Protein AF-A0A7Y2F3R9-F1 (afdb_monomer)

Sequence (110 aa):
MFGLSYLWHGVLLNDYIHIKYPMWLYFLLSGIVYLVIGLVMTYLYHYTHTKNVKYKGALIGAALGFFIYLIAFVLGVSFNQPSFSHIVVDFIWQMLEQGIGGSVVGFILG

pLDDT: mean 87.87, std 9.29, range [54.44, 96.75]

Solvent-accessible surface area (backbone atoms only — not comparable to full-atom values): 6094 Å² total; per-residue (Å²): 84,67,68,57,51,43,46,46,41,50,67,73,66,44,47,60,80,74,56,90,62,62,68,69,58,53,52,52,52,51,50,53,51,49,51,51,51,52,49,52,51,51,50,50,57,71,71,51,87,69,82,88,53,93,57,48,23,25,54,54,16,24,53,50,17,47,54,53,41,50,53,40,56,76,71,60,69,66,79,74,83,82,47,71,65,56,54,52,51,54,45,51,46,36,19,49,46,28,14,54,41,19,37,52,50,37,68,75,77,104

Structure (mmCIF, N/CA/C/O backbone):
data_AF-A0A7Y2F3R9-F1
#
_entry.id   AF-A0A7Y2F3R9-F1
#
loop_
_atom_site.group_PDB
_atom_site.id
_atom_site.type_symbol
_atom_site.label_atom_id
_atom_site.label_alt_id
_atom_site.label_comp_id
_atom_site.label_asym_id
_atom_site.label_entity_id
_atom_site.label_seq_id
_atom_site.pdbx_PDB_ins_code
_atom_site.Cartn_x
_atom_site.Cartn_y
_atom_site.Cartn_z
_atom_site.occupancy
_atom_site.B_iso_or_equiv
_atom_site.auth_seq_id
_atom_site.auth_comp_id
_atom_site.auth_asym_id
_atom_site.auth_atom_id
_atom_site.pdbx_PDB_model_num
ATOM 1 N N . MET A 1 1 ? -3.297 4.578 -0.376 1.00 87.88 1 MET A N 1
ATOM 2 C CA . MET A 1 1 ? -2.483 3.355 -0.547 1.00 87.88 1 MET A CA 1
ATOM 3 C C . MET A 1 1 ? -1.928 3.299 -1.960 1.00 87.88 1 MET A C 1
ATOM 5 O O . MET A 1 1 ? -0.775 3.652 -2.116 1.00 87.88 1 MET A O 1
ATOM 9 N N . PHE A 1 2 ? -2.741 3.054 -2.994 1.00 88.38 2 PHE A N 1
ATOM 10 C CA . PHE A 1 2 ? -2.260 3.013 -4.387 1.00 88.38 2 PHE A CA 1
ATOM 11 C C . PHE A 1 2 ? -1.493 4.272 -4.845 1.00 88.38 2 PHE A C 1
ATOM 13 O O . PHE A 1 2 ? -0.463 4.162 -5.492 1.00 88.38 2 PHE A O 1
ATOM 20 N N . GLY A 1 3 ? -1.934 5.473 -4.451 1.00 88.88 3 GLY A N 1
ATOM 21 C CA . GLY A 1 3 ? -1.201 6.707 -4.771 1.00 88.88 3 GLY A CA 1
ATOM 22 C C . GLY A 1 3 ? 0.194 6.807 -4.130 1.00 88.88 3 GLY A C 1
ATOM 23 O O . GLY A 1 3 ? 1.097 7.368 -4.738 1.00 88.88 3 GLY A O 1
ATOM 24 N N . LEU A 1 4 ? 0.389 6.234 -2.934 1.00 89.12 4 LEU A N 1
ATOM 25 C CA . LEU A 1 4 ? 1.707 6.175 -2.283 1.00 89.12 4 LEU A CA 1
ATOM 26 C C . LEU A 1 4 ? 2.619 5.179 -3.007 1.00 89.12 4 LEU A C 1
ATOM 28 O O . LEU A 1 4 ? 3.779 5.490 -3.254 1.00 89.12 4 LEU A O 1
ATOM 32 N N . SER A 1 5 ? 2.060 4.047 -3.431 1.00 88.31 5 SER A N 1
ATOM 33 C CA . SER A 1 5 ? 2.752 3.057 -4.259 1.00 88.31 5 SER A CA 1
ATOM 34 C C . SER A 1 5 ? 3.197 3.650 -5.590 1.00 88.31 5 SER A C 1
ATOM 36 O O . SER A 1 5 ? 4.336 3.468 -6.011 1.00 88.31 5 SER A O 1
ATOM 38 N N . TYR A 1 6 ? 2.320 4.433 -6.226 1.00 89.19 6 TYR A N 1
ATOM 39 C CA . TYR A 1 6 ? 2.639 5.159 -7.450 1.00 89.19 6 TYR A CA 1
ATOM 40 C C . TYR A 1 6 ? 3.771 6.167 -7.249 1.00 89.19 6 TYR A C 1
ATOM 42 O O . TYR A 1 6 ? 4.684 6.240 -8.067 1.00 89.19 6 TYR A O 1
ATOM 50 N N . LEU A 1 7 ? 3.736 6.931 -6.155 1.00 90.69 7 LEU A N 1
ATOM 51 C CA . LEU A 1 7 ? 4.802 7.875 -5.837 1.00 90.69 7 LEU A CA 1
ATOM 52 C C . LEU A 1 7 ? 6.142 7.151 -5.639 1.00 90.69 7 LEU A C 1
ATOM 54 O O . LEU A 1 7 ? 7.150 7.573 -6.198 1.00 90.69 7 LEU A O 1
ATOM 58 N N . TRP A 1 8 ? 6.147 6.051 -4.888 1.00 90.25 8 TRP A N 1
ATOM 59 C CA . TRP A 1 8 ? 7.359 5.291 -4.591 1.00 90.25 8 TRP A CA 1
ATOM 60 C C . TRP A 1 8 ? 7.938 4.609 -5.833 1.00 90.25 8 TRP A C 1
ATOM 62 O O . TRP A 1 8 ? 9.027 4.956 -6.284 1.00 90.25 8 TRP A O 1
ATOM 72 N N . HIS A 1 9 ? 7.179 3.704 -6.446 1.00 86.00 9 HIS A N 1
ATOM 73 C CA . HIS A 1 9 ? 7.664 2.894 -7.563 1.00 86.00 9 HIS A CA 1
ATOM 74 C C . HIS A 1 9 ? 7.691 3.660 -8.886 1.00 86.00 9 HIS A C 1
ATOM 76 O O . HIS A 1 9 ? 8.566 3.442 -9.717 1.00 86.00 9 HIS A O 1
ATOM 82 N N . GLY A 1 10 ? 6.743 4.570 -9.102 1.00 83.56 10 GLY A N 1
ATOM 83 C CA . GLY A 1 10 ? 6.642 5.314 -10.353 1.00 83.56 10 GLY A CA 1
ATOM 84 C C . GLY A 1 10 ? 7.542 6.538 -10.412 1.00 83.56 10 GLY A C 1
ATOM 85 O O . GLY A 1 10 ? 8.209 6.750 -11.418 1.00 83.56 10 GLY A O 1
ATOM 86 N N . VAL A 1 11 ? 7.559 7.350 -9.352 1.00 86.31 11 VAL A N 1
ATOM 87 C CA . VAL A 1 11 ? 8.248 8.652 -9.372 1.00 86.31 11 VAL A CA 1
ATOM 88 C C . VAL A 1 11 ? 9.643 8.568 -8.759 1.00 86.31 11 VAL A C 1
ATOM 90 O O . VAL A 1 11 ? 10.588 9.070 -9.361 1.00 86.31 11 VAL A O 1
ATOM 93 N N . LEU A 1 12 ? 9.785 7.959 -7.576 1.00 86.00 12 LEU A N 1
ATOM 94 C CA . LEU A 1 12 ? 11.057 7.956 -6.841 1.00 86.00 12 LEU A CA 1
ATOM 95 C C . LEU A 1 12 ? 12.040 6.911 -7.371 1.00 86.00 12 LEU A C 1
ATOM 97 O O . LEU A 1 12 ? 13.200 7.238 -7.612 1.00 86.00 12 LEU A O 1
ATOM 101 N N . LEU A 1 13 ? 11.581 5.671 -7.549 1.00 83.56 13 LEU A N 1
ATOM 102 C CA . LEU A 1 13 ? 12.420 4.565 -8.020 1.00 83.56 13 LEU A CA 1
ATOM 103 C C . LEU A 1 13 ? 12.397 4.397 -9.541 1.00 83.56 13 LEU A C 1
ATOM 105 O O . LEU A 1 13 ? 13.339 3.858 -10.118 1.00 83.56 13 LEU A O 1
ATOM 109 N N . ASN A 1 14 ? 11.357 4.917 -10.202 1.00 85.44 14 ASN A N 1
ATOM 110 C CA . ASN A 1 14 ? 11.172 4.822 -11.650 1.00 85.44 14 ASN A CA 1
ATOM 111 C C . ASN A 1 14 ? 11.171 3.364 -12.165 1.00 85.44 14 ASN A C 1
ATOM 113 O O . ASN A 1 14 ? 11.601 3.057 -13.281 1.00 85.44 14 ASN A O 1
ATOM 117 N N 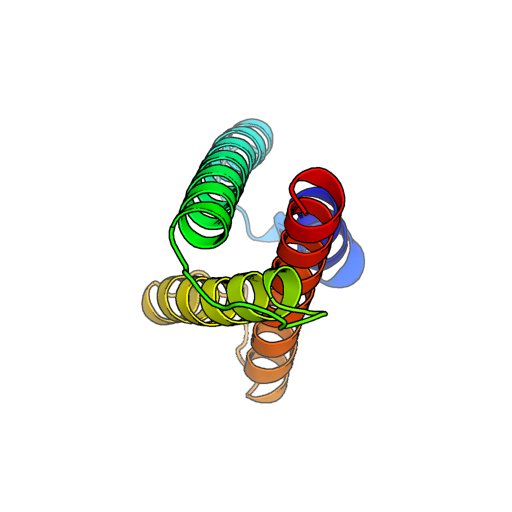. ASP A 1 15 ? 10.642 2.454 -11.347 1.00 82.38 15 ASP A N 1
ATOM 118 C CA . ASP A 1 15 ? 10.571 1.013 -11.598 1.00 82.38 15 ASP A CA 1
ATOM 119 C C . ASP A 1 15 ? 9.747 0.682 -12.843 1.00 82.38 15 ASP A C 1
ATOM 121 O O . ASP A 1 15 ? 9.952 -0.347 -13.492 1.00 82.38 15 ASP A O 1
ATOM 125 N N . TYR A 1 16 ? 8.832 1.579 -13.214 1.00 83.75 16 TYR A N 1
ATOM 126 C CA . TYR A 1 16 ? 7.894 1.390 -14.315 1.00 83.75 16 TYR A CA 1
ATOM 127 C C . TYR A 1 16 ? 8.564 1.251 -15.684 1.00 83.75 16 TYR A C 1
ATOM 129 O O . TYR A 1 16 ? 7.969 0.655 -16.579 1.00 83.75 16 TYR A O 1
ATOM 137 N N . ILE A 1 17 ? 9.817 1.696 -15.839 1.00 84.12 17 ILE A N 1
ATOM 138 C CA . ILE A 1 17 ? 10.621 1.453 -17.051 1.00 84.12 17 ILE A CA 1
ATOM 139 C C . ILE A 1 17 ? 10.808 -0.051 -17.311 1.00 84.12 17 ILE A C 1
ATOM 141 O O . ILE A 1 17 ? 10.937 -0.478 -18.458 1.00 84.12 17 ILE A O 1
ATOM 145 N N . HIS A 1 18 ? 10.794 -0.874 -16.262 1.00 82.19 18 HIS A N 1
ATOM 146 C CA . HIS A 1 18 ? 11.001 -2.318 -16.357 1.00 82.19 18 HIS A CA 1
ATOM 147 C C . HIS A 1 18 ? 9.705 -3.106 -16.601 1.00 82.19 18 HIS A C 1
ATOM 149 O O . HIS A 1 18 ? 9.750 -4.327 -16.790 1.00 82.19 18 HIS A O 1
ATOM 155 N N . ILE A 1 19 ? 8.545 -2.441 -16.611 1.00 83.69 19 ILE A N 1
ATOM 156 C CA . ILE A 1 19 ? 7.258 -3.084 -16.877 1.00 83.69 19 ILE A CA 1
ATOM 157 C C . ILE A 1 19 ? 7.177 -3.436 -18.365 1.00 83.69 19 ILE A C 1
ATOM 159 O O . ILE A 1 19 ? 7.160 -2.574 -19.237 1.00 83.69 19 ILE A O 1
ATOM 163 N N . LYS A 1 20 ? 7.085 -4.737 -18.659 1.00 86.94 20 LYS A N 1
ATOM 164 C CA . LYS A 1 20 ? 6.975 -5.257 -20.035 1.00 86.94 20 LYS A CA 1
ATOM 165 C C . LYS A 1 20 ? 5.549 -5.222 -20.598 1.00 86.94 20 LYS A C 1
ATOM 167 O O . LYS A 1 20 ? 5.352 -5.465 -21.784 1.00 86.94 20 LYS A O 1
ATOM 172 N N . TYR A 1 21 ? 4.556 -4.978 -19.746 1.00 86.50 21 TYR A N 1
ATOM 173 C CA . TYR A 1 21 ? 3.139 -4.973 -20.106 1.00 86.50 21 TYR A CA 1
ATOM 174 C C . TYR A 1 21 ? 2.650 -3.561 -20.457 1.00 86.50 21 TYR A C 1
ATOM 176 O O . TYR A 1 21 ? 3.249 -2.578 -20.022 1.00 86.50 21 TYR A O 1
ATOM 184 N N . PRO A 1 22 ? 1.525 -3.424 -21.185 1.00 93.62 22 PRO A N 1
ATOM 185 C CA . PRO A 1 22 ? 0.898 -2.127 -21.400 1.00 93.62 22 PRO A CA 1
ATOM 186 C C . PRO A 1 22 ? 0.582 -1.430 -20.073 1.00 93.62 22 PRO A C 1
ATOM 188 O O . PRO A 1 22 ? -0.035 -2.012 -19.181 1.00 93.62 22 PRO A O 1
ATOM 191 N N . MET A 1 23 ? 0.962 -0.158 -19.966 1.00 88.38 23 MET A N 1
ATOM 192 C CA . MET A 1 23 ? 0.882 0.607 -18.719 1.00 88.38 23 MET A CA 1
ATOM 193 C C . MET A 1 23 ? -0.538 0.673 -18.131 1.00 88.38 23 MET A C 1
ATOM 195 O O . MET A 1 23 ? -0.731 0.546 -16.924 1.00 88.38 23 MET A O 1
ATOM 199 N N . TRP A 1 24 ? -1.554 0.807 -18.990 1.00 92.75 24 TRP A N 1
ATOM 200 C CA . TRP A 1 24 ? -2.955 0.827 -18.563 1.00 92.75 24 TRP A CA 1
ATOM 201 C C . TRP A 1 24 ? -3.3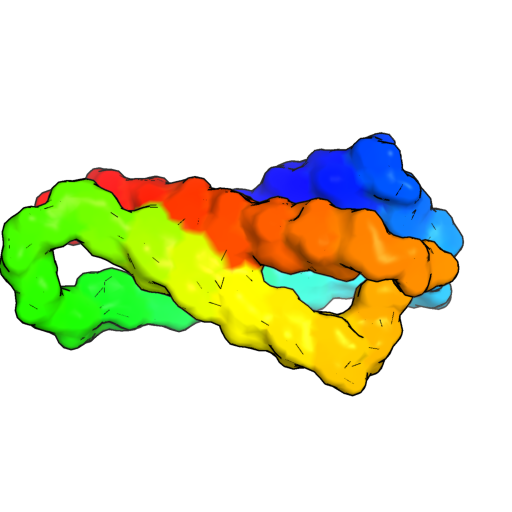82 -0.494 -17.904 1.00 92.75 24 TRP A C 1
ATOM 203 O O . TRP A 1 24 ? -4.134 -0.474 -16.932 1.00 92.75 24 TRP A O 1
ATOM 213 N N . LEU A 1 25 ? -2.879 -1.633 -18.398 1.00 92.06 25 LEU A N 1
ATOM 214 C CA . LEU A 1 25 ? -3.200 -2.957 -17.868 1.00 92.06 25 LEU A CA 1
ATOM 215 C C . LEU A 1 25 ? -2.564 -3.139 -16.491 1.00 92.06 25 LEU A C 1
ATOM 217 O O . LEU A 1 25 ? -3.228 -3.607 -15.569 1.00 92.06 25 LEU A O 1
ATOM 221 N N . TYR A 1 26 ? -1.308 -2.713 -16.334 1.00 90.00 26 TYR A N 1
ATOM 222 C CA . TYR A 1 26 ? -0.641 -2.705 -15.036 1.00 90.00 26 TYR A CA 1
ATOM 223 C C . TYR A 1 26 ? -1.424 -1.878 -14.010 1.00 90.00 26 TYR A C 1
ATOM 225 O O . TYR A 1 26 ? -1.729 -2.377 -12.930 1.00 90.00 26 TYR A O 1
ATOM 233 N N . PHE A 1 27 ? -1.809 -0.643 -14.346 1.00 91.75 27 PHE A N 1
ATOM 234 C CA . PHE A 1 27 ? -2.556 0.203 -13.415 1.00 91.75 27 PHE A CA 1
ATOM 235 C C . PHE A 1 27 ? -3.948 -0.335 -13.093 1.00 91.75 27 PHE A C 1
ATOM 237 O O . PHE A 1 27 ? -4.370 -0.240 -11.943 1.00 91.75 27 PHE A O 1
ATOM 244 N N . LEU A 1 28 ? -4.640 -0.932 -14.066 1.00 94.75 28 LEU A N 1
ATOM 245 C CA . LEU A 1 28 ? -5.929 -1.575 -13.830 1.00 94.75 28 LEU A CA 1
ATOM 246 C C . LEU A 1 28 ? -5.793 -2.739 -12.839 1.00 94.75 28 LEU A C 1
ATOM 248 O O . LEU A 1 28 ? -6.514 -2.787 -11.843 1.00 94.75 28 LEU A O 1
ATOM 252 N N . LEU A 1 29 ? -4.853 -3.655 -13.089 1.00 93.44 29 LEU A N 1
ATOM 253 C CA . LEU A 1 29 ? -4.632 -4.825 -12.237 1.00 93.44 29 LEU A CA 1
ATOM 254 C C . LEU A 1 29 ? -4.163 -4.420 -10.840 1.00 93.44 29 LEU A C 1
ATOM 256 O O . LEU A 1 29 ? -4.715 -4.893 -9.849 1.00 93.44 29 LEU A O 1
ATOM 260 N N . SER A 1 30 ? -3.210 -3.494 -10.748 1.00 91.19 30 SER A N 1
ATOM 261 C CA . SER A 1 30 ? -2.752 -2.954 -9.469 1.00 91.19 30 SER A CA 1
ATOM 262 C C . SER A 1 30 ? -3.892 -2.258 -8.723 1.00 91.19 30 SER A C 1
ATOM 264 O O . SER A 1 30 ? -4.074 -2.494 -7.533 1.00 91.19 30 SER A O 1
ATOM 266 N N . GLY A 1 31 ? -4.734 -1.480 -9.408 1.00 94.25 31 GLY A N 1
ATOM 267 C CA . GLY A 1 31 ? -5.927 -0.877 -8.812 1.00 94.25 31 GLY A CA 1
ATOM 268 C C . GLY A 1 31 ? -6.859 -1.916 -8.181 1.00 94.25 31 GLY A C 1
ATOM 269 O O . GLY A 1 31 ? -7.263 -1.758 -7.029 1.00 94.25 31 GLY A O 1
ATOM 270 N N . ILE A 1 32 ? -7.136 -3.016 -8.888 1.00 96.19 32 ILE A N 1
ATOM 271 C CA . ILE A 1 32 ? -7.941 -4.135 -8.368 1.00 96.19 32 ILE A CA 1
ATOM 272 C C . ILE A 1 32 ? -7.278 -4.762 -7.135 1.00 96.19 32 ILE A C 1
ATOM 274 O O . ILE A 1 32 ? -7.949 -4.971 -6.125 1.00 96.19 32 ILE A O 1
ATOM 278 N N . VAL A 1 33 ? -5.967 -5.015 -7.175 1.00 94.06 33 VAL A N 1
ATOM 279 C CA . VAL A 1 33 ? -5.217 -5.556 -6.028 1.00 94.06 33 VAL A CA 1
ATOM 280 C C . VAL A 1 33 ? -5.356 -4.644 -4.807 1.00 94.06 33 VAL A C 1
ATOM 282 O O . VAL A 1 33 ? -5.669 -5.124 -3.718 1.00 94.06 33 VAL A O 1
ATOM 285 N N . TYR A 1 34 ? -5.217 -3.327 -4.973 1.00 94.06 34 TYR A N 1
ATOM 286 C CA . TYR A 1 34 ? -5.369 -2.376 -3.868 1.00 94.06 34 TYR A CA 1
ATOM 287 C C . TYR A 1 34 ? -6.799 -2.296 -3.321 1.00 94.06 34 TYR A C 1
ATOM 289 O O . TYR A 1 34 ? -6.970 -2.095 -2.117 1.00 94.06 34 TYR A O 1
ATOM 297 N N . LEU A 1 35 ? -7.824 -2.494 -4.156 1.00 95.38 35 LEU A N 1
ATOM 298 C CA . LEU A 1 35 ? -9.207 -2.620 -3.684 1.00 95.38 35 LEU A CA 1
ATOM 299 C C . LEU A 1 35 ? -9.394 -3.881 -2.830 1.00 95.38 35 LEU A C 1
ATOM 301 O O . LEU A 1 35 ? -9.995 -3.806 -1.758 1.00 95.38 35 LEU A O 1
ATOM 305 N N . VAL A 1 36 ? -8.835 -5.018 -3.256 1.00 96.38 36 VAL A N 1
ATOM 306 C CA . VAL A 1 36 ? -8.878 -6.275 -2.487 1.00 96.38 36 VAL A CA 1
ATOM 307 C C . VAL A 1 36 ? -8.146 -6.126 -1.154 1.00 96.38 36 VAL A C 1
ATOM 309 O O . VAL A 1 36 ? -8.683 -6.507 -0.116 1.00 96.38 36 VAL A O 1
ATOM 312 N N . ILE A 1 37 ? -6.962 -5.512 -1.152 1.00 95.31 37 ILE A N 1
ATOM 313 C CA . ILE A 1 37 ? -6.208 -5.202 0.071 1.00 95.31 37 ILE A CA 1
ATOM 314 C C . ILE A 1 37 ? -7.053 -4.342 1.024 1.00 95.31 37 ILE A C 1
ATOM 316 O O . ILE A 1 37 ? -7.156 -4.656 2.211 1.00 95.31 37 ILE A O 1
ATOM 320 N N . GLY A 1 38 ? -7.698 -3.287 0.515 1.00 94.88 38 GLY A N 1
ATOM 321 C CA . GLY A 1 38 ? -8.577 -2.424 1.309 1.00 94.88 38 GLY A CA 1
ATOM 322 C C . GLY A 1 38 ? -9.778 -3.166 1.905 1.00 94.88 38 GLY A C 1
ATOM 323 O O . GLY A 1 38 ? -10.128 -2.942 3.068 1.00 94.88 38 GLY A O 1
ATOM 324 N N . LEU A 1 39 ? -10.371 -4.094 1.146 1.00 95.19 39 LEU A N 1
ATOM 325 C CA . LEU A 1 39 ? -11.462 -4.951 1.613 1.00 95.19 39 LEU A CA 1
ATOM 326 C C . LEU A 1 39 ? -10.997 -5.899 2.726 1.00 95.19 39 LEU A C 1
ATOM 328 O O . LEU A 1 39 ? -11.631 -5.958 3.780 1.00 95.19 39 LEU A O 1
ATOM 332 N N . VAL A 1 40 ? -9.877 -6.600 2.525 1.00 95.81 40 VAL A N 1
ATOM 333 C CA . VAL A 1 40 ? -9.286 -7.503 3.528 1.00 95.81 40 VAL A CA 1
ATOM 334 C C . VAL A 1 40 ? -8.962 -6.737 4.806 1.00 95.81 40 VAL A C 1
ATOM 336 O O . VAL A 1 40 ? -9.300 -7.181 5.899 1.00 95.81 40 VAL A O 1
ATOM 339 N N . MET A 1 41 ? -8.366 -5.554 4.685 1.00 94.44 41 MET A N 1
ATOM 340 C CA . MET A 1 41 ? -8.026 -4.719 5.832 1.00 94.44 41 MET A CA 1
ATOM 341 C C . MET A 1 41 ? -9.264 -4.230 6.592 1.00 94.44 41 MET A C 1
ATOM 343 O O . MET A 1 41 ? -9.280 -4.275 7.821 1.00 94.44 41 MET A O 1
ATOM 347 N N . THR A 1 42 ? -10.320 -3.825 5.880 1.00 94.31 42 THR A N 1
ATOM 348 C CA . THR A 1 42 ? -11.621 -3.463 6.473 1.00 94.31 42 THR A CA 1
ATOM 349 C C . THR A 1 42 ? -12.245 -4.642 7.216 1.00 94.31 42 THR A C 1
ATOM 351 O O . THR A 1 42 ? -12.677 -4.496 8.361 1.00 94.31 42 THR A O 1
ATOM 354 N N . TYR A 1 43 ? -12.240 -5.827 6.603 1.00 94.81 43 TYR A N 1
ATOM 355 C CA . TYR A 1 43 ? -12.722 -7.056 7.228 1.00 94.81 43 TYR A CA 1
ATOM 356 C C . TYR A 1 43 ? -11.939 -7.366 8.511 1.00 94.81 43 TYR A C 1
ATOM 358 O O . TYR A 1 43 ? -12.526 -7.520 9.581 1.00 94.81 43 TYR A O 1
ATOM 366 N N . LEU A 1 44 ? -10.606 -7.370 8.446 1.00 93.50 44 LEU A N 1
ATOM 367 C CA . LEU A 1 44 ? -9.754 -7.600 9.614 1.00 93.50 44 LEU A CA 1
ATOM 368 C C . LEU A 1 44 ? -10.008 -6.565 10.712 1.00 93.50 44 LEU A C 1
ATOM 370 O O . LEU A 1 44 ? -10.089 -6.929 11.886 1.00 93.50 44 LEU A O 1
ATOM 374 N N . TYR A 1 45 ? -10.182 -5.291 10.357 1.00 91.88 45 TYR A N 1
ATOM 375 C CA . TYR A 1 45 ? -10.508 -4.254 11.329 1.00 91.88 45 TYR A CA 1
ATOM 376 C C . TYR A 1 45 ? -11.832 -4.544 12.041 1.00 91.88 45 TYR A C 1
ATOM 378 O O . TYR A 1 45 ? -11.881 -4.464 13.268 1.00 91.88 45 TYR A O 1
ATOM 386 N N . HIS A 1 46 ? -12.881 -4.929 11.315 1.00 90.69 46 HIS A N 1
ATOM 387 C CA . HIS A 1 46 ? -14.194 -5.189 11.907 1.00 90.69 46 HIS A CA 1
ATOM 388 C C . HIS A 1 46 ? -14.201 -6.435 12.808 1.00 90.69 46 HIS A C 1
ATOM 390 O O . HIS A 1 46 ? -14.719 -6.394 13.921 1.00 90.69 46 HIS A O 1
ATOM 396 N N . TYR A 1 47 ? -13.571 -7.527 12.368 1.00 89.56 47 TYR A N 1
ATOM 397 C CA . TYR A 1 47 ? -13.630 -8.814 13.073 1.00 89.56 47 TYR A CA 1
ATOM 398 C C . TYR A 1 47 ? -12.581 -8.984 14.177 1.00 89.56 47 TYR A C 1
ATOM 400 O O . TYR A 1 47 ? -12.741 -9.831 15.061 1.00 89.56 47 TYR A O 1
ATOM 408 N N . THR A 1 48 ? -11.521 -8.174 14.192 1.00 86.62 48 THR A N 1
ATOM 409 C CA . THR A 1 48 ? -10.532 -8.228 15.276 1.00 86.62 48 THR A CA 1
ATOM 410 C C . THR A 1 48 ? -11.094 -7.559 16.532 1.00 86.62 48 THR A C 1
ATOM 412 O O . THR A 1 48 ? -11.208 -6.336 16.609 1.00 86.62 48 THR A O 1
ATOM 415 N N . HIS A 1 49 ? -11.400 -8.345 17.561 1.00 72.69 49 HIS A N 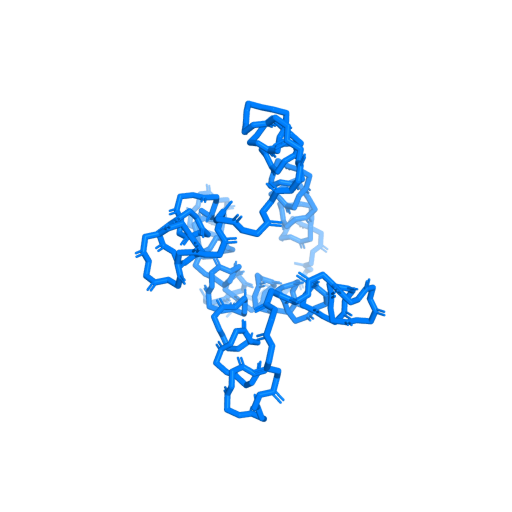1
ATOM 416 C CA . HIS A 1 49 ? -11.987 -7.866 18.818 1.00 72.69 49 HIS A CA 1
ATOM 417 C C . HIS A 1 49 ? -10.937 -7.321 19.806 1.00 72.69 49 HIS A C 1
ATOM 419 O O . HIS A 1 49 ? -10.881 -7.710 20.970 1.00 72.69 49 HIS A O 1
ATOM 425 N N . THR A 1 50 ? -10.091 -6.393 19.362 1.00 70.69 50 THR A N 1
ATOM 426 C CA . THR A 1 50 ? -9.159 -5.666 20.235 1.00 70.69 50 THR A CA 1
ATOM 427 C C . THR A 1 50 ? -9.810 -4.391 20.760 1.00 70.69 50 THR A C 1
ATOM 429 O O . THR A 1 50 ? -9.838 -3.362 20.085 1.00 70.69 50 THR A O 1
ATOM 432 N N . LYS A 1 51 ? -10.345 -4.450 21.985 1.00 59.41 51 LYS A N 1
ATOM 433 C CA . LYS A 1 51 ? -10.800 -3.251 22.705 1.00 59.41 51 LYS A CA 1
ATOM 434 C C . LYS A 1 51 ? -9.582 -2.394 23.090 1.00 59.41 51 LYS A C 1
ATOM 436 O O . LYS A 1 51 ? -8.579 -2.927 23.553 1.00 59.41 51 LYS A O 1
ATOM 441 N N . ASN A 1 52 ? -9.688 -1.073 22.924 1.00 64.88 52 ASN A N 1
ATOM 442 C CA . ASN A 1 52 ? -8.746 -0.046 23.410 1.00 64.88 52 ASN A CA 1
ATOM 443 C C . ASN A 1 52 ? -7.368 0.081 22.728 1.00 64.88 52 ASN A C 1
ATOM 445 O O . ASN A 1 52 ? -6.483 0.742 23.271 1.00 64.88 52 ASN A O 1
ATOM 449 N N . VAL A 1 53 ? -7.160 -0.462 21.526 1.00 77.88 53 VAL A N 1
ATOM 450 C CA . VAL A 1 53 ? -5.904 -0.220 20.791 1.00 77.88 53 VAL A CA 1
ATOM 451 C C . VAL A 1 53 ? -6.051 1.012 19.892 1.00 77.88 53 VAL A C 1
ATOM 453 O O . VAL A 1 53 ? -6.583 0.924 18.788 1.00 77.88 53 VAL A O 1
ATOM 456 N N . LYS A 1 54 ? -5.536 2.164 20.351 1.00 79.69 54 LYS A N 1
ATOM 457 C CA . LYS A 1 54 ? -5.612 3.469 19.651 1.00 79.69 54 LYS A CA 1
ATOM 458 C C . LYS A 1 54 ? -5.104 3.431 18.200 1.00 79.69 54 LYS A C 1
ATOM 460 O O . LYS A 1 54 ? -5.607 4.159 17.356 1.00 79.69 54 LYS A O 1
ATOM 465 N N . TYR A 1 55 ? -4.137 2.562 17.905 1.00 89.00 55 TYR A N 1
ATOM 466 C CA . TYR A 1 55 ? -3.520 2.419 16.579 1.00 89.00 55 TYR A CA 1
ATOM 467 C C . TYR A 1 55 ? -3.827 1.068 15.921 1.00 89.00 55 TYR A C 1
ATOM 469 O O . TYR A 1 55 ? -3.039 0.568 15.121 1.00 89.00 55 TYR A O 1
ATOM 477 N N . LYS A 1 56 ? -4.971 0.455 16.254 1.00 90.44 56 LYS A N 1
ATOM 478 C CA . LYS A 1 56 ? -5.374 -0.865 15.742 1.00 90.44 56 LYS A CA 1
ATOM 479 C C . LYS A 1 56 ? -5.301 -0.941 14.218 1.00 90.44 56 LYS A C 1
ATOM 481 O O . LYS A 1 56 ? -4.717 -1.875 13.682 1.00 90.44 56 LYS A O 1
ATOM 486 N N . GLY A 1 57 ? -5.871 0.054 13.537 1.00 92.00 57 GLY A N 1
ATOM 487 C CA . GLY A 1 57 ? -5.860 0.126 12.079 1.00 92.00 57 GLY A CA 1
ATOM 488 C C . GLY A 1 57 ? -4.441 0.145 11.5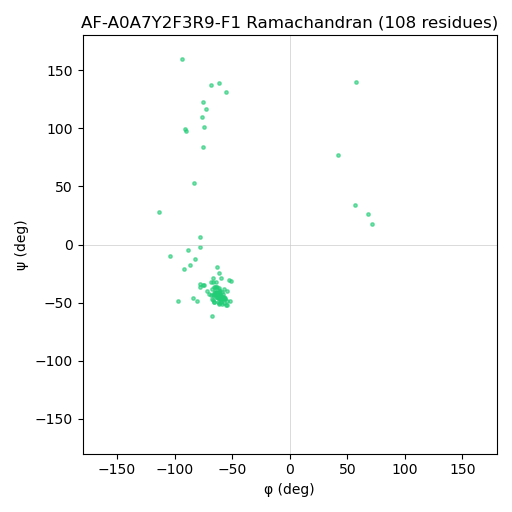08 1.00 92.00 57 GLY A C 1
ATOM 489 O O . GLY A 1 57 ? -4.136 -0.632 10.610 1.00 92.00 57 GLY A O 1
ATOM 490 N N . ALA A 1 58 ? -3.551 0.951 12.093 1.00 94.31 58 ALA A N 1
ATOM 491 C CA . ALA A 1 58 ? -2.149 1.027 11.688 1.00 94.31 58 ALA A CA 1
ATOM 492 C C . ALA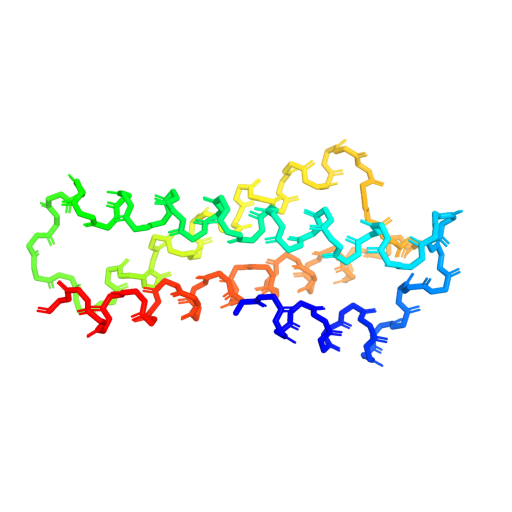 A 1 58 ? -1.418 -0.314 11.845 1.00 94.31 58 ALA A C 1
ATOM 494 O O . ALA A 1 58 ? -0.688 -0.723 10.948 1.00 94.31 58 ALA A O 1
ATOM 495 N N . LEU A 1 59 ? -1.638 -1.016 12.962 1.00 94.00 59 LEU A N 1
ATOM 496 C CA . LEU A 1 59 ? -1.010 -2.312 13.237 1.00 94.00 59 LEU A CA 1
ATOM 497 C C . LEU A 1 59 ? -1.498 -3.406 12.283 1.00 94.00 59 LEU A C 1
ATOM 499 O O . LEU A 1 59 ? -0.683 -4.164 11.764 1.00 94.00 59 LEU A O 1
ATOM 503 N N . ILE A 1 60 ? -2.809 -3.464 12.020 1.00 94.56 60 ILE A N 1
ATOM 504 C CA . ILE A 1 60 ? -3.384 -4.391 11.034 1.00 94.56 60 ILE A CA 1
ATOM 505 C C . ILE A 1 60 ? -2.806 -4.096 9.647 1.00 94.56 60 ILE A C 1
ATOM 507 O O . ILE A 1 60 ? -2.372 -5.017 8.960 1.00 94.56 60 ILE A O 1
ATOM 511 N N . GLY A 1 61 ? -2.751 -2.819 9.260 1.00 95.75 61 GLY A N 1
ATOM 512 C CA . GLY A 1 61 ? -2.171 -2.390 7.992 1.00 95.75 61 GLY A CA 1
ATOM 513 C C . GLY A 1 61 ? -0.696 -2.771 7.858 1.00 95.75 61 GLY A C 1
ATOM 514 O O . GLY A 1 61 ? -0.315 -3.392 6.872 1.00 95.75 61 GLY A O 1
ATOM 515 N N . ALA A 1 62 ? 0.129 -2.483 8.866 1.00 96.31 62 ALA A N 1
ATOM 516 C CA . ALA A 1 62 ? 1.551 -2.827 8.856 1.00 96.31 62 ALA A CA 1
ATOM 517 C C . ALA A 1 62 ? 1.784 -4.346 8.783 1.00 96.31 62 ALA A C 1
ATOM 519 O O . ALA A 1 62 ? 2.636 -4.801 8.020 1.00 96.31 62 ALA A O 1
ATOM 520 N N . ALA A 1 63 ? 0.999 -5.138 9.523 1.00 95.56 63 ALA A N 1
ATOM 521 C CA . ALA A 1 63 ? 1.053 -6.597 9.455 1.00 95.56 63 ALA A CA 1
ATOM 522 C C . ALA A 1 63 ? 0.635 -7.122 8.073 1.00 95.56 63 ALA A C 1
ATOM 524 O O . ALA A 1 63 ? 1.271 -8.024 7.534 1.00 95.56 63 ALA A O 1
ATOM 525 N N . LEU A 1 64 ? -0.398 -6.543 7.459 1.00 96.12 64 LEU A N 1
ATOM 526 C CA . LEU A 1 64 ? -0.805 -6.913 6.105 1.00 96.12 64 LEU A CA 1
ATOM 527 C C . LEU A 1 64 ? 0.284 -6.556 5.081 1.00 96.12 64 LEU A C 1
ATOM 529 O O . LEU A 1 64 ? 0.606 -7.374 4.222 1.00 96.12 64 LEU A O 1
ATOM 533 N N . GLY A 1 65 ? 0.903 -5.378 5.208 1.00 95.44 65 GLY A N 1
ATOM 534 C CA . GLY A 1 65 ? 2.013 -4.953 4.354 1.00 95.44 65 GLY A CA 1
ATOM 535 C C . GLY A 1 65 ? 3.240 -5.845 4.453 1.00 95.44 65 GLY A C 1
ATOM 536 O O . GLY A 1 65 ? 3.831 -6.160 3.424 1.00 95.44 65 GLY A O 1
ATOM 537 N N . PHE A 1 66 ? 3.551 -6.343 5.650 1.00 95.00 66 PHE A N 1
ATOM 538 C CA . PHE A 1 66 ? 4.567 -7.375 5.848 1.00 95.00 66 PHE A CA 1
ATOM 539 C C . PHE A 1 66 ? 4.298 -8.613 4.977 1.00 95.00 66 PHE A C 1
ATOM 541 O O . PHE A 1 66 ? 5.163 -9.030 4.209 1.00 95.00 66 PHE A O 1
ATOM 548 N N . PHE A 1 67 ? 3.086 -9.178 5.034 1.00 95.06 67 PHE A N 1
ATOM 549 C CA . PHE A 1 67 ? 2.748 -10.371 4.249 1.00 95.06 67 PHE A CA 1
ATOM 550 C C . PHE A 1 67 ? 2.700 -10.101 2.743 1.00 95.06 67 PHE A C 1
ATOM 552 O O . PHE A 1 67 ? 3.162 -10.933 1.965 1.00 95.06 67 PHE A O 1
ATOM 559 N N . ILE A 1 68 ? 2.189 -8.940 2.324 1.00 93.44 68 ILE A N 1
ATOM 560 C CA . ILE A 1 68 ? 2.183 -8.546 0.908 1.00 93.44 68 ILE A CA 1
ATOM 561 C C . ILE A 1 68 ? 3.616 -8.452 0.379 1.00 93.44 68 ILE A C 1
ATOM 563 O O . ILE A 1 68 ? 3.898 -8.987 -0.693 1.00 93.44 68 ILE A O 1
ATOM 567 N N . TYR A 1 69 ? 4.527 -7.833 1.140 1.00 92.69 69 TYR A N 1
ATOM 568 C CA . TYR A 1 69 ? 5.935 -7.769 0.761 1.00 92.69 69 TYR A CA 1
ATOM 569 C C . TYR A 1 69 ? 6.543 -9.164 0.630 1.00 92.69 69 TYR A C 1
ATOM 571 O O . TYR A 1 69 ? 7.184 -9.448 -0.375 1.00 92.69 69 TYR A O 1
ATOM 579 N N . LEU A 1 70 ? 6.321 -10.056 1.605 1.00 91.56 70 LEU A N 1
ATOM 580 C CA . LEU A 1 70 ? 6.854 -11.420 1.545 1.00 91.56 70 LEU A CA 1
ATOM 581 C C . LEU A 1 70 ? 6.387 -12.168 0.294 1.00 91.56 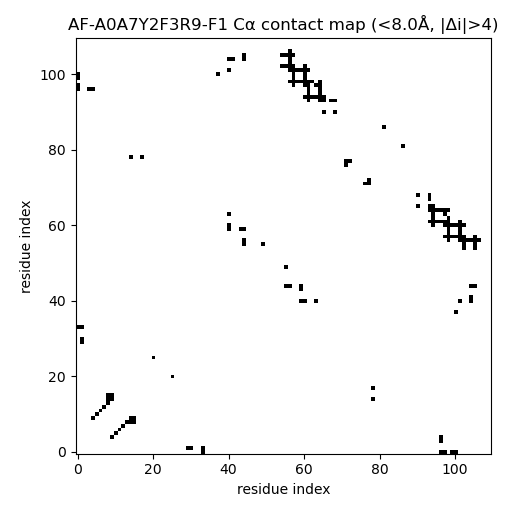70 LEU A C 1
ATOM 583 O O . LEU A 1 70 ? 7.193 -12.835 -0.349 1.00 91.56 70 LEU A O 1
ATOM 587 N N . ILE A 1 71 ? 5.110 -12.036 -0.073 1.00 90.75 71 ILE A N 1
A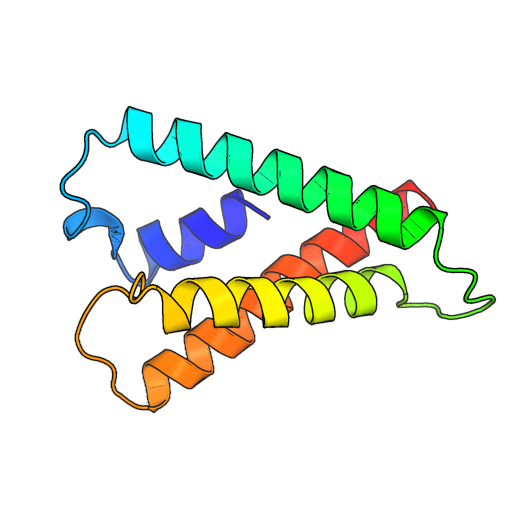TOM 588 C CA . ILE A 1 71 ? 4.573 -12.644 -1.296 1.00 90.75 71 ILE A CA 1
ATOM 589 C C . ILE A 1 71 ? 5.278 -12.060 -2.525 1.00 90.75 71 ILE A C 1
ATOM 591 O O . ILE A 1 71 ? 5.772 -12.818 -3.356 1.00 90.75 71 ILE A O 1
ATOM 595 N N . ALA A 1 72 ? 5.373 -10.733 -2.631 1.00 87.44 72 ALA A N 1
ATOM 596 C CA . ALA A 1 72 ? 6.045 -10.074 -3.753 1.00 87.44 72 ALA A CA 1
ATOM 597 C C . ALA A 1 72 ? 7.532 -10.460 -3.853 1.00 87.44 72 ALA A C 1
ATOM 599 O O . ALA A 1 72 ? 8.036 -10.711 -4.949 1.00 87.44 72 ALA A O 1
ATOM 600 N N . PHE A 1 73 ? 8.211 -10.566 -2.710 1.00 87.06 73 PHE A N 1
ATOM 601 C CA . PHE A 1 73 ? 9.612 -10.952 -2.603 1.00 87.06 73 PHE A CA 1
ATOM 602 C C . PHE A 1 73 ? 9.840 -12.403 -3.046 1.00 87.06 73 PHE A C 1
ATOM 604 O O . PHE A 1 73 ? 10.691 -12.656 -3.895 1.00 87.06 73 PHE A O 1
ATOM 611 N N . VAL A 1 74 ? 9.042 -13.353 -2.540 1.00 87.25 74 VAL A N 1
ATOM 612 C CA . VAL A 1 74 ? 9.132 -14.781 -2.911 1.00 87.25 74 VAL A CA 1
ATOM 613 C C . VAL A 1 74 ? 8.799 -15.004 -4.387 1.00 87.25 74 VAL A C 1
ATOM 615 O O . VAL A 1 74 ? 9.424 -15.839 -5.036 1.00 87.25 74 VAL A O 1
ATOM 618 N N . LEU A 1 75 ? 7.846 -14.246 -4.935 1.00 84.06 75 LEU A N 1
ATOM 619 C CA . LEU A 1 75 ? 7.483 -14.309 -6.354 1.00 84.06 75 LEU A CA 1
ATOM 620 C C . LEU A 1 75 ? 8.477 -13.579 -7.273 1.00 84.06 75 LEU A C 1
ATOM 622 O O . LEU A 1 7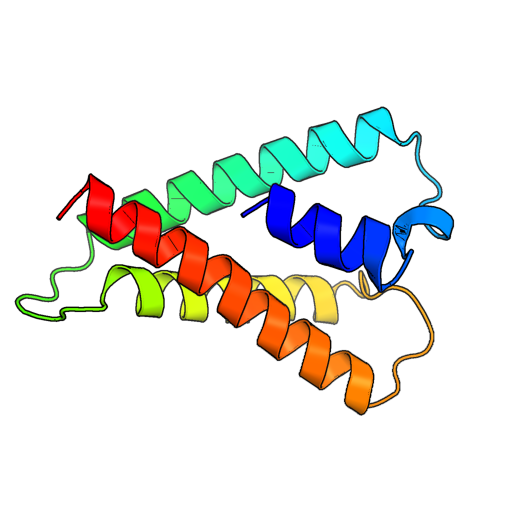5 ? 8.297 -13.596 -8.490 1.00 84.06 75 LEU A O 1
ATOM 626 N N . GLY A 1 76 ? 9.515 -12.943 -6.722 1.00 76.69 76 GLY A N 1
ATOM 627 C CA . GLY A 1 76 ? 10.536 -12.249 -7.506 1.00 76.69 76 GLY A CA 1
ATOM 628 C C . GLY A 1 76 ? 10.021 -10.997 -8.221 1.00 76.69 76 GLY A C 1
ATOM 629 O O . GLY A 1 76 ? 10.583 -10.604 -9.238 1.00 76.69 76 GLY A O 1
ATOM 630 N N . VAL A 1 77 ? 8.968 -10.356 -7.705 1.00 71.62 77 VAL A N 1
ATOM 631 C CA . VAL A 1 77 ? 8.370 -9.131 -8.280 1.00 71.62 77 VAL A CA 1
ATOM 632 C C . VAL A 1 77 ? 9.198 -7.872 -7.937 1.00 71.62 77 VAL A C 1
ATOM 634 O O . VAL A 1 77 ? 8.807 -6.756 -8.253 1.00 71.62 77 VAL A O 1
ATOM 637 N N . SER A 1 78 ? 10.375 -8.025 -7.320 1.00 62.94 78 SER A N 1
ATOM 638 C CA . SER A 1 78 ? 11.273 -6.910 -6.996 1.00 62.94 78 SER A CA 1
ATOM 639 C C . SER A 1 78 ? 12.002 -6.403 -8.249 1.00 62.94 78 SER A C 1
ATOM 641 O O . SER A 1 78 ? 12.680 -7.157 -8.952 1.00 62.94 78 SER A O 1
ATOM 643 N N . PHE A 1 79 ? 11.834 -5.114 -8.544 1.00 57.78 79 PHE A N 1
ATOM 644 C CA . PHE A 1 79 ? 12.414 -4.453 -9.706 1.00 57.78 79 PHE A CA 1
ATOM 645 C C . PHE A 1 79 ? 13.927 -4.213 -9.500 1.00 57.78 79 PHE A C 1
ATOM 647 O O . PHE A 1 79 ? 14.324 -3.273 -8.837 1.00 57.78 79 PHE A O 1
ATOM 654 N N . ASN A 1 80 ? 14.757 -5.068 -10.113 1.00 54.44 80 ASN A N 1
ATOM 655 C CA . ASN A 1 80 ? 16.205 -4.939 -10.380 1.00 54.44 80 ASN A CA 1
ATOM 656 C C . ASN A 1 80 ? 17.222 -4.711 -9.222 1.00 54.44 80 ASN A C 1
ATOM 658 O O . ASN A 1 80 ? 17.049 -3.920 -8.311 1.00 54.44 80 ASN A O 1
ATOM 662 N N . GLN A 1 81 ? 18.365 -5.408 -9.352 1.00 57.19 81 GLN A N 1
ATOM 663 C CA . GLN A 1 81 ? 19.605 -5.352 -8.544 1.00 57.19 81 GLN A CA 1
ATOM 664 C C . GLN A 1 81 ? 19.407 -5.254 -7.015 1.00 57.19 81 GLN A C 1
ATOM 666 O O . GLN A 1 81 ? 19.625 -4.195 -6.422 1.00 57.19 81 GLN A O 1
ATOM 671 N N . PRO A 1 82 ? 19.063 -6.369 -6.341 1.00 62.72 82 PRO A N 1
ATOM 672 C CA . PRO A 1 82 ? 18.761 -6.363 -4.920 1.00 62.72 82 PRO A CA 1
ATOM 673 C C . PRO A 1 82 ? 20.053 -6.235 -4.107 1.00 62.72 82 PRO A C 1
ATOM 675 O O . PRO A 1 82 ? 20.620 -7.212 -3.621 1.00 62.72 82 PRO A O 1
ATOM 678 N N . SER A 1 83 ? 20.524 -5.005 -3.922 1.00 76.50 83 SER A N 1
ATOM 679 C CA . SER A 1 83 ? 21.308 -4.708 -2.730 1.00 76.50 83 SER A CA 1
ATOM 680 C C . SER A 1 83 ? 20.413 -4.961 -1.522 1.00 76.50 83 SER A C 1
ATOM 682 O O . SER A 1 83 ? 19.237 -4.590 -1.524 1.00 76.50 83 SER A O 1
ATOM 684 N N . PHE A 1 84 ? 20.969 -5.559 -0.470 1.00 79.25 84 PHE A N 1
ATOM 685 C CA . PHE A 1 84 ? 20.258 -5.788 0.789 1.00 79.25 84 PHE A CA 1
ATOM 686 C C . PHE A 1 84 ? 19.584 -4.508 1.319 1.00 79.25 84 PHE A C 1
ATOM 688 O O . PHE A 1 84 ? 18.505 -4.567 1.900 1.00 79.25 84 PHE A O 1
ATOM 695 N N . SER A 1 85 ? 20.177 -3.341 1.039 1.00 83.81 85 SER A N 1
ATOM 696 C CA . SER A 1 85 ? 19.590 -2.037 1.358 1.00 83.81 85 SER A CA 1
ATOM 697 C C . SER A 1 85 ? 18.225 -1.819 0.691 1.00 83.81 85 SER A C 1
ATOM 699 O O . SER A 1 85 ? 17.271 -1.447 1.367 1.00 83.81 85 SER A O 1
ATOM 701 N N . HIS A 1 86 ? 18.091 -2.113 -0.607 1.00 83.31 86 HIS A N 1
ATOM 702 C CA . HIS A 1 86 ? 16.832 -1.924 -1.340 1.00 83.31 86 HIS A CA 1
ATOM 703 C C . HIS A 1 86 ? 15.724 -2.834 -0.809 1.00 83.31 86 HIS A C 1
ATOM 705 O O . HIS A 1 86 ? 14.607 -2.373 -0.597 1.00 83.31 86 HIS A O 1
ATOM 711 N N . ILE A 1 87 ? 16.063 -4.086 -0.479 1.00 87.06 87 ILE A N 1
ATOM 712 C CA . ILE A 1 87 ? 15.135 -5.037 0.149 1.00 87.06 87 ILE A CA 1
ATOM 713 C C . ILE A 1 87 ? 14.560 -4.439 1.438 1.00 87.06 87 ILE A C 1
ATOM 715 O O . ILE A 1 87 ? 13.346 -4.388 1.614 1.00 87.06 87 ILE A O 1
ATOM 719 N N . VAL A 1 88 ? 15.429 -3.962 2.333 1.00 88.88 88 VAL A N 1
ATOM 720 C CA . VAL A 1 88 ? 15.012 -3.414 3.631 1.00 88.88 88 VAL A CA 1
ATOM 721 C C . VAL A 1 88 ? 14.164 -2.156 3.460 1.00 88.88 88 VAL A C 1
ATOM 723 O O . VAL A 1 88 ? 13.158 -2.004 4.152 1.00 88.88 88 VAL A O 1
ATOM 726 N N . VAL A 1 89 ? 14.542 -1.264 2.543 1.00 90.38 89 VAL A N 1
ATOM 727 C CA . VAL A 1 89 ? 13.801 -0.020 2.308 1.00 90.38 89 VAL A CA 1
ATOM 728 C C . VAL A 1 89 ? 12.412 -0.311 1.735 1.00 90.38 89 VAL A C 1
ATOM 730 O O . VAL A 1 89 ? 11.436 0.198 2.283 1.00 90.38 89 VAL A O 1
ATOM 733 N N . ASP A 1 90 ? 12.293 -1.163 0.715 1.00 88.69 90 ASP A N 1
ATOM 734 C CA . ASP A 1 90 ? 10.992 -1.522 0.132 1.00 88.69 90 ASP A CA 1
ATOM 735 C C . ASP A 1 90 ? 10.109 -2.276 1.129 1.00 88.69 90 ASP A C 1
ATOM 737 O O . ASP A 1 90 ? 8.899 -2.064 1.188 1.00 88.69 90 ASP A O 1
ATOM 741 N N . PHE A 1 91 ? 10.710 -3.125 1.962 1.00 91.62 91 PHE A N 1
ATOM 742 C CA . PHE A 1 91 ? 10.008 -3.820 3.035 1.00 91.62 91 PHE A CA 1
ATOM 743 C C . PHE A 1 91 ? 9.401 -2.844 4.048 1.00 91.62 91 PHE A C 1
ATOM 745 O O . PHE A 1 91 ? 8.208 -2.919 4.360 1.00 91.62 91 PHE A O 1
ATOM 752 N N . ILE A 1 92 ? 10.208 -1.897 4.538 1.00 93.81 92 ILE A N 1
ATOM 753 C CA . ILE A 1 92 ? 9.749 -0.854 5.461 1.00 93.81 92 ILE A CA 1
ATOM 754 C C . ILE A 1 92 ? 8.682 0.006 4.784 1.00 93.81 92 ILE A C 1
ATOM 756 O O . ILE A 1 92 ? 7.653 0.296 5.398 1.00 93.81 92 ILE A O 1
ATOM 760 N N . TRP A 1 93 ? 8.892 0.379 3.520 1.00 94.25 93 TRP A N 1
ATOM 761 C CA . TRP A 1 93 ? 7.928 1.162 2.757 1.00 94.25 93 TRP A CA 1
ATOM 762 C C . TRP A 1 93 ? 6.585 0.442 2.642 1.00 94.25 93 TRP A C 1
ATOM 764 O O . TRP A 1 93 ? 5.552 1.041 2.939 1.00 94.25 93 TRP A O 1
ATOM 774 N N . GLN A 1 94 ? 6.583 -0.853 2.320 1.00 94.25 94 GLN A N 1
ATOM 775 C CA . GLN A 1 94 ? 5.355 -1.636 2.219 1.00 94.25 94 GLN A CA 1
ATOM 776 C C . GLN A 1 94 ? 4.604 -1.687 3.555 1.00 94.25 94 GLN A C 1
ATOM 778 O O . GLN A 1 94 ? 3.383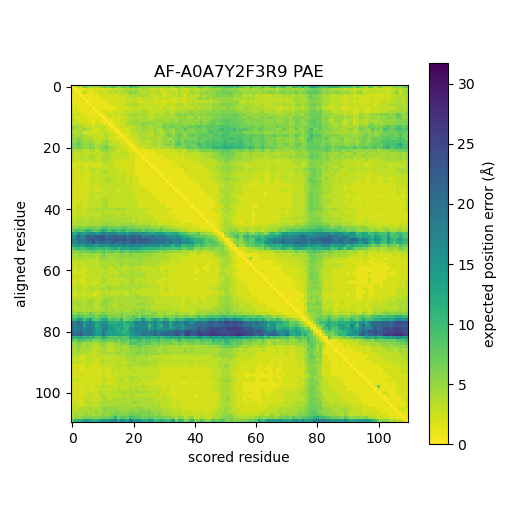 -1.544 3.591 1.00 94.25 94 GLN A O 1
ATOM 783 N N . MET A 1 95 ? 5.307 -1.836 4.680 1.00 96.75 95 MET A N 1
ATOM 784 C CA . MET A 1 95 ? 4.671 -1.786 6.001 1.00 96.75 95 MET A CA 1
ATOM 785 C C . MET A 1 95 ? 4.093 -0.399 6.315 1.00 96.75 95 MET A C 1
ATOM 787 O O . MET A 1 95 ? 2.982 -0.304 6.840 1.00 96.75 95 MET A O 1
ATOM 791 N N . LEU A 1 96 ? 4.809 0.678 5.980 1.00 96.44 96 LEU A N 1
ATOM 792 C CA . LEU A 1 96 ? 4.358 2.055 6.204 1.00 96.44 96 LEU A CA 1
ATOM 793 C C . LEU A 1 96 ? 3.156 2.415 5.332 1.00 96.44 96 LEU A C 1
ATOM 795 O O . LEU A 1 96 ? 2.170 2.949 5.835 1.00 96.44 96 LEU A O 1
ATOM 799 N N . GLU A 1 97 ? 3.203 2.093 4.043 1.00 95.69 97 GLU A N 1
ATOM 800 C CA . GLU A 1 97 ? 2.124 2.355 3.095 1.00 95.69 97 GLU A CA 1
ATOM 801 C C . GLU A 1 97 ? 0.812 1.715 3.558 1.00 95.69 97 GLU A C 1
ATOM 803 O O . GLU A 1 97 ? -0.252 2.350 3.567 1.00 95.69 97 GLU A O 1
ATOM 808 N N . GLN A 1 98 ? 0.896 0.450 3.962 1.00 96.69 98 GLN A N 1
ATOM 809 C CA . GLN A 1 98 ? -0.255 -0.330 4.387 1.00 96.69 98 GLN A CA 1
ATOM 810 C C . GLN A 1 98 ? -0.706 0.092 5.788 1.00 96.69 98 GLN A C 1
ATOM 812 O O . GLN A 1 98 ? -1.905 0.201 6.033 1.00 96.69 98 GLN A O 1
ATOM 817 N N . GLY A 1 99 ? 0.223 0.459 6.677 1.00 96.06 99 GLY A N 1
ATOM 818 C CA . GLY A 1 99 ? -0.067 1.057 7.983 1.00 96.06 99 GLY A CA 1
ATOM 819 C C . GLY A 1 99 ? -0.792 2.405 7.894 1.00 96.06 99 GLY A C 1
ATOM 820 O O . GLY A 1 99 ? -1.759 2.635 8.625 1.00 96.06 99 GLY A O 1
ATOM 821 N N . ILE A 1 100 ? -0.405 3.285 6.965 1.00 95.81 100 ILE A N 1
ATOM 822 C CA . ILE A 1 100 ? -1.136 4.532 6.676 1.00 95.81 100 ILE A CA 1
ATOM 823 C C . ILE A 1 100 ? -2.540 4.198 6.163 1.00 95.81 100 ILE A C 1
ATOM 825 O O . ILE A 1 100 ? -3.523 4.748 6.658 1.00 95.81 100 ILE A O 1
ATOM 829 N N . GLY A 1 101 ? -2.650 3.251 5.225 1.00 94.25 101 GLY A N 1
ATOM 830 C CA . GLY A 1 101 ? -3.937 2.754 4.733 1.00 94.25 101 GLY A CA 1
ATOM 831 C C . GLY A 1 101 ? -4.855 2.255 5.849 1.00 94.25 101 GLY A C 1
ATOM 832 O O . GLY A 1 101 ? -6.011 2.665 5.942 1.00 94.25 101 GLY A O 1
ATOM 833 N N . GLY A 1 102 ? -4.323 1.428 6.744 1.00 94.50 102 GLY A N 1
ATOM 834 C CA . GLY A 1 102 ? -5.058 0.892 7.883 1.00 94.50 102 GLY A CA 1
ATOM 835 C C . GLY A 1 102 ? -5.416 1.949 8.922 1.00 94.50 102 GLY A C 1
ATOM 836 O O . GLY A 1 102 ? -6.482 1.869 9.529 1.00 94.50 102 GLY A O 1
ATOM 837 N N . SER A 1 103 ? -4.586 2.978 9.097 1.00 94.00 103 SER A N 1
ATOM 838 C CA . SER A 1 103 ? -4.908 4.121 9.962 1.00 94.00 103 SER A CA 1
ATOM 839 C C . SER A 1 103 ? -6.128 4.883 9.449 1.00 94.00 103 SER A C 1
ATOM 841 O O . SER A 1 103 ? -7.003 5.224 10.240 1.00 94.00 103 SER A O 1
ATOM 843 N N . VAL A 1 104 ? -6.228 5.086 8.131 1.00 93.81 104 VAL A N 1
ATOM 844 C CA . VAL A 1 104 ? -7.402 5.712 7.502 1.00 93.81 104 VAL A CA 1
ATOM 845 C C . VAL A 1 104 ? -8.649 4.852 7.705 1.00 93.81 104 VAL A C 1
ATOM 847 O O . VAL A 1 104 ? -9.679 5.375 8.116 1.00 93.81 104 VAL A O 1
ATOM 850 N N . VAL A 1 105 ? -8.558 3.532 7.504 1.00 92.19 105 VAL A N 1
ATOM 851 C CA . VAL A 1 105 ? -9.671 2.606 7.796 1.00 92.19 105 VAL A CA 1
ATOM 852 C C . VAL A 1 105 ? -10.107 2.720 9.257 1.00 92.19 105 VAL A C 1
ATOM 854 O O . VAL A 1 105 ? -11.294 2.844 9.540 1.00 92.19 105 VAL A O 1
ATOM 857 N N . GLY A 1 106 ? -9.151 2.730 10.186 1.00 89.94 106 GLY A N 1
ATOM 858 C CA . GLY A 1 106 ? -9.441 2.846 11.611 1.00 89.94 106 GLY A CA 1
ATOM 859 C C . GLY A 1 106 ? -10.028 4.192 12.029 1.00 89.94 106 GLY A C 1
ATOM 860 O O . GLY A 1 106 ? -10.781 4.215 12.993 1.00 89.94 106 GLY A O 1
ATOM 861 N N . PHE A 1 107 ? -9.712 5.275 11.316 1.00 90.19 107 PHE A N 1
ATOM 862 C CA . PHE A 1 107 ? -10.316 6.595 11.513 1.00 90.19 107 PHE A CA 1
ATOM 863 C C . PHE A 1 107 ? -11.746 6.675 10.961 1.00 90.19 107 PHE A C 1
ATOM 865 O O . PHE A 1 107 ? -12.578 7.366 11.531 1.00 90.19 107 PHE A O 1
ATOM 872 N N . ILE A 1 108 ? -12.033 5.984 9.854 1.00 89.31 108 ILE A N 1
ATOM 873 C CA . ILE A 1 108 ? -13.365 5.983 9.230 1.00 89.31 108 ILE A CA 1
ATOM 874 C C . ILE A 1 108 ? -14.344 5.071 9.985 1.00 89.31 108 ILE A C 1
ATOM 876 O O . ILE A 1 108 ? -15.532 5.375 10.047 1.00 89.31 108 ILE A O 1
ATOM 880 N N . LEU A 1 109 ? -13.867 3.937 10.510 1.00 85.88 109 LEU A N 1
ATOM 881 C CA . LEU A 1 109 ? -14.709 2.888 11.104 1.00 85.88 109 LEU A CA 1
ATOM 882 C C . LEU A 1 109 ? -14.703 2.846 12.640 1.00 85.88 109 LEU A C 1
ATOM 884 O O . LEU A 1 109 ? -15.451 2.048 13.207 1.00 85.88 109 LEU A O 1
ATOM 888 N N . GLY A 1 110 ? -13.811 3.594 13.292 1.00 77.62 110 GLY A N 1
ATOM 889 C CA . GLY A 1 110 ? -13.671 3.653 14.753 1.00 77.62 110 GLY A CA 1
ATOM 890 C C . GLY A 1 110 ? -14.466 4.791 15.365 1.00 77.62 110 GLY A C 1
ATOM 891 O O . GLY A 1 110 ? -14.941 4.593 16.504 1.00 77.62 110 GLY A O 1
#

Mean predicted aligned error: 4.82 Å

Radius of gyration: 14.74 Å; Cα contacts (8 Å, |Δi|>4): 92; chains: 1; bounding box: 36×23×45 Å

Foldseek 3Di:
DVVLVCCVCCPVVVLCVVDPDDPVVVSVVVVVVVVVLLVVLLVCLVPPPDPPDPQSLLVSQLVSLLVVLVVCVVVVVDRDDDDVVVSVVSSVSSSRVRSVSRSVSVVVPD

Secondary structure (DSSP, 8-state):
-HHHHIIIIIIIS-GGGG--S-HHHHHHHHHHHHHHHHHHHHHHHHH---TT-TTHHHHHHHHHHHHHHHHHHHTT---S---HHHHHHHHHHHHHHHHHHHHHHHHHH-